Protein AF-A0A932RAB8-F1 (afdb_monomer_lite)

Radius of gyration: 29.33 Å; chains: 1; bounding box: 67×49×79 Å

Sequence (137 aa):
MAALRSAMLALVLLTGYSACAQQLTLPDAPSHHKFFDRQNTVAFSTLAGLIAVDAVTTQRLTNSGQAREANPLWRPMVQQGWQGEMAASALGFSAALGVAYTFHKTGHHKMERWANWFTVGIEAANDTHNLFLDARR

pLDDT: mean 87.2, std 15.57, range [50.62, 98.75]

Foldseek 3Di:
DVVVVVVVVVVVVVVVVVVVPDPPPDPPDPPQDDLPDPLNVVLLVLLLVLLVLLLVLQLVCVVVVNDADPDPVLRVQVVVPPRSSVVSSVVLSVVLSVQLVVCSVVVVNVVSNVSSVVSSVVSVVSSVVSVVSVVVD

Secondary structure (DSSP, 8-state):
-HHHHHHHHHHHHHHHHHHHS----PPPP--PPPTTSHHHHHHHHHHHHHHHHHHHHHHHHHHTTS---S-TTTHHHHTT-HHHHHHHHHHHHHHHHHHHHHHHHTT-HHHHHHHHHHHHHHHHHHHHHHHHHHTT-

Structure (mmCIF, N/CA/C/O backbone):
data_AF-A0A932RAB8-F1
#
_entry.id   AF-A0A932RAB8-F1
#
loop_
_atom_site.group_PDB
_atom_site.id
_atom_site.type_symbol
_atom_site.label_atom_id
_atom_site.label_alt_id
_atom_site.label_comp_id
_atom_site.label_asym_id
_atom_site.label_entity_id
_atom_site.label_seq_id
_atom_site.pdbx_PDB_ins_code
_atom_site.Cartn_x
_atom_site.Cartn_y
_atom_site.Cartn_z
_atom_site.occupancy
_atom_site.B_iso_or_equiv
_atom_site.auth_seq_id
_atom_site.auth_comp_id
_atom_site.auth_asym_id
_atom_site.auth_atom_id
_atom_site.pdbx_PDB_model_num
ATOM 1 N N . MET A 1 1 ? -47.499 -40.352 55.025 1.00 56.97 1 MET A N 1
ATOM 2 C CA . MET A 1 1 ? -46.249 -40.326 54.222 1.00 56.97 1 MET A CA 1
ATOM 3 C C . MET A 1 1 ? -46.454 -39.920 52.758 1.00 56.97 1 MET A C 1
ATOM 5 O O . MET A 1 1 ? -45.573 -39.262 52.223 1.00 56.97 1 MET A O 1
ATOM 9 N N . ALA A 1 2 ? -47.584 -40.242 52.109 1.00 58.41 2 ALA A N 1
ATOM 10 C CA . ALA A 1 2 ? -47.847 -39.840 50.717 1.00 58.41 2 ALA A CA 1
ATOM 11 C C . ALA A 1 2 ? -47.965 -38.311 50.521 1.00 58.41 2 ALA A C 1
ATOM 13 O O . ALA A 1 2 ? -47.310 -37.763 49.644 1.00 58.41 2 ALA A O 1
ATOM 14 N N . ALA A 1 3 ? -48.692 -37.610 51.400 1.00 61.97 3 ALA A N 1
ATOM 15 C CA . ALA A 1 3 ? -48.888 -36.157 51.303 1.00 61.97 3 ALA A CA 1
ATOM 16 C C . ALA A 1 3 ? -47.581 -35.339 51.406 1.00 61.97 3 ALA A C 1
ATOM 18 O O . ALA A 1 3 ? -47.420 -34.341 50.712 1.00 61.97 3 ALA A O 1
ATOM 19 N N . LEU A 1 4 ? -46.616 -35.798 52.213 1.00 60.84 4 LEU A N 1
ATOM 20 C CA . LEU A 1 4 ? -45.308 -35.148 52.362 1.00 60.84 4 LEU A CA 1
ATOM 21 C C . LEU A 1 4 ? -44.448 -35.302 51.094 1.00 60.84 4 LEU A C 1
ATOM 23 O O . LEU A 1 4 ? -43.759 -34.370 50.696 1.00 60.84 4 LEU A O 1
ATOM 27 N N . ARG A 1 5 ? -44.539 -36.455 50.416 1.00 59.28 5 ARG A N 1
ATOM 28 C CA . ARG A 1 5 ? -43.853 -36.706 49.136 1.00 59.28 5 ARG A CA 1
ATOM 29 C C . ARG A 1 5 ? -44.444 -35.862 48.005 1.00 59.28 5 ARG A C 1
ATOM 31 O O . ARG A 1 5 ? -43.693 -35.304 47.213 1.00 59.28 5 ARG A O 1
ATOM 38 N N . SER A 1 6 ? -45.769 -35.714 47.974 1.00 61.34 6 SER A N 1
ATOM 39 C CA . SER A 1 6 ? -46.466 -34.853 47.010 1.00 61.34 6 SER A CA 1
ATOM 40 C C . SER A 1 6 ? -46.145 -33.369 47.217 1.00 61.34 6 SER A C 1
ATOM 42 O O . SER A 1 6 ? -45.924 -32.656 46.242 1.00 61.34 6 SER A O 1
ATOM 44 N N . ALA A 1 7 ? -46.043 -32.914 48.471 1.00 67.50 7 ALA A N 1
ATOM 45 C CA . ALA A 1 7 ? -45.659 -31.540 48.794 1.00 67.50 7 ALA A CA 1
ATOM 46 C C . ALA A 1 7 ? -44.203 -31.229 48.402 1.00 67.50 7 ALA A C 1
ATOM 48 O O . ALA A 1 7 ? -43.931 -30.157 47.867 1.00 67.50 7 ALA A O 1
ATOM 49 N N . MET A 1 8 ? -43.272 -32.173 48.597 1.00 63.16 8 MET A N 1
ATOM 50 C CA . MET A 1 8 ? -41.880 -31.996 48.163 1.00 63.16 8 MET A CA 1
ATOM 51 C C . MET A 1 8 ? -41.728 -32.003 46.638 1.00 63.16 8 MET A C 1
ATOM 53 O O . MET A 1 8 ? -40.951 -31.213 46.112 1.00 63.16 8 MET A O 1
ATOM 57 N N . LEU A 1 9 ? -42.493 -32.830 45.917 1.00 64.75 9 LEU A N 1
ATOM 58 C CA . LEU A 1 9 ? -42.510 -32.811 44.449 1.00 64.75 9 LEU A CA 1
ATOM 59 C C . LEU A 1 9 ? -43.060 -31.487 43.905 1.00 64.75 9 LEU A C 1
ATOM 61 O O . LEU A 1 9 ? -42.464 -30.911 43.000 1.00 64.75 9 LEU A O 1
ATOM 65 N N . ALA A 1 10 ? -44.140 -30.963 44.491 1.00 61.94 10 ALA A N 1
ATOM 66 C CA . ALA A 1 10 ? -44.675 -29.654 44.121 1.00 61.94 10 ALA A CA 1
ATOM 67 C C . ALA A 1 10 ? -43.668 -28.521 44.396 1.00 61.94 10 ALA A C 1
ATOM 69 O O . ALA A 1 10 ? -43.497 -27.638 43.559 1.00 61.94 10 ALA A O 1
ATOM 70 N N . LEU A 1 11 ? -42.950 -28.580 45.525 1.00 61.09 11 LEU A N 1
ATOM 71 C CA . LEU A 1 11 ? -41.930 -27.594 45.889 1.00 61.09 11 LEU A CA 1
ATOM 72 C C . LEU A 1 11 ? -40.714 -27.626 44.944 1.00 61.09 11 LEU A C 1
ATOM 74 O O . LEU A 1 11 ? -40.226 -26.570 44.557 1.00 61.09 11 LEU A O 1
ATOM 78 N N . VAL A 1 12 ? -40.256 -28.814 44.529 1.00 63.16 12 VAL A N 1
ATOM 79 C CA . VAL A 1 12 ? -39.148 -28.984 43.565 1.00 63.16 12 VAL A CA 1
ATOM 80 C C . VAL A 1 12 ? -39.545 -28.526 42.156 1.00 63.16 12 VAL A C 1
ATOM 82 O O . VAL A 1 12 ? -38.736 -27.936 41.443 1.00 63.16 12 VAL A O 1
ATOM 85 N N . LEU A 1 13 ? -40.798 -28.747 41.754 1.00 59.78 13 LEU A N 1
ATOM 86 C CA . LEU A 1 13 ? -41.308 -28.270 40.467 1.00 59.78 13 LEU A CA 1
ATOM 87 C C . LEU A 1 13 ? -41.459 -26.739 40.444 1.00 59.78 13 LEU A C 1
ATOM 89 O O . LEU A 1 13 ? -41.141 -26.112 39.436 1.00 59.78 13 LEU A O 1
ATOM 93 N N . LEU A 1 14 ? -41.865 -26.124 41.559 1.00 58.28 14 LEU A N 1
ATOM 94 C CA . LEU A 1 14 ? -41.966 -24.665 41.693 1.00 58.28 14 LEU A CA 1
ATOM 95 C C . LEU A 1 14 ? -40.595 -23.968 41.709 1.00 58.28 14 LEU A C 1
ATOM 97 O O . LEU A 1 14 ? -40.456 -22.907 41.104 1.00 58.28 14 LEU A O 1
ATOM 101 N N . THR A 1 15 ? -39.565 -24.557 42.329 1.00 57.53 15 THR A N 1
ATOM 102 C CA . THR A 1 15 ? -38.203 -23.986 42.311 1.00 57.53 15 THR A CA 1
ATOM 103 C C . THR A 1 15 ? -37.495 -24.173 40.966 1.00 57.53 15 THR A C 1
ATOM 105 O O . THR A 1 15 ? -36.723 -23.303 40.562 1.00 57.53 15 THR A O 1
ATOM 108 N N . GLY A 1 16 ? -37.799 -25.249 40.227 1.00 53.22 16 GLY A N 1
ATOM 109 C CA . GLY A 1 16 ? -37.284 -25.477 38.872 1.00 53.22 16 GLY A CA 1
ATOM 110 C C . GLY A 1 16 ? -37.805 -24.478 37.827 1.00 53.22 16 GLY A C 1
ATOM 111 O O . GLY A 1 16 ? -37.053 -24.074 36.940 1.00 53.22 16 GLY A O 1
ATOM 112 N N . TYR A 1 17 ? -39.055 -24.015 37.955 1.00 52.31 17 TYR A N 1
ATOM 113 C CA . TYR A 1 17 ? -39.643 -23.033 37.031 1.00 52.31 17 TYR A CA 1
ATOM 114 C C . TYR A 1 17 ? -39.032 -21.625 37.160 1.00 52.31 17 TYR A C 1
ATOM 116 O O . TYR A 1 17 ? -38.913 -20.920 36.158 1.00 52.31 17 TYR A O 1
ATOM 124 N N . SER A 1 18 ? -38.581 -21.219 38.353 1.00 52.34 18 SER A N 1
ATOM 125 C CA . SER A 1 18 ? -37.953 -19.901 38.555 1.00 52.34 18 SER A CA 1
ATOM 126 C C . SER A 1 18 ? -36.519 -19.805 38.027 1.00 52.34 18 SER A C 1
ATOM 128 O O . SER A 1 18 ? -36.077 -18.707 37.699 1.00 52.34 18 SER A O 1
ATOM 130 N N . ALA A 1 19 ? -35.796 -20.921 37.890 1.00 52.12 19 ALA A N 1
ATOM 131 C CA . ALA A 1 19 ? -34.434 -20.913 37.348 1.00 52.12 19 ALA A CA 1
ATOM 132 C C . ALA A 1 19 ? -34.397 -20.787 35.812 1.00 52.12 19 ALA A C 1
ATOM 134 O O . ALA A 1 19 ? -33.420 -20.289 35.261 1.00 52.12 19 ALA A O 1
ATOM 135 N N . CYS A 1 20 ? -35.465 -21.196 35.116 1.00 50.62 20 CYS A N 1
ATOM 136 C CA . CYS A 1 20 ? -35.530 -21.154 33.652 1.00 50.62 20 CYS A CA 1
ATOM 137 C C . CYS A 1 20 ? -36.073 -19.820 33.095 1.00 50.62 20 CYS A C 1
ATOM 139 O O . CYS A 1 20 ? -35.981 -19.578 31.894 1.00 50.62 20 CYS A O 1
ATOM 141 N N . ALA A 1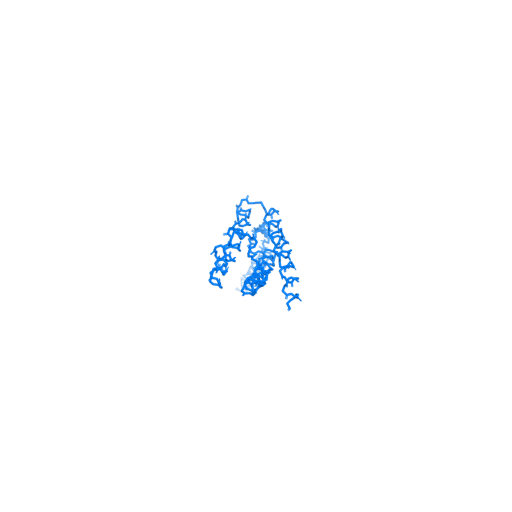 21 ? -36.641 -18.953 33.943 1.00 54.16 21 ALA A N 1
ATOM 142 C CA . ALA A 1 21 ? -37.384 -17.765 33.510 1.00 54.16 21 ALA A CA 1
ATOM 143 C C . ALA A 1 21 ? -36.660 -16.422 33.717 1.00 54.16 21 ALA A C 1
ATOM 145 O O . ALA A 1 21 ? -37.230 -15.380 33.406 1.00 54.16 21 ALA A O 1
ATOM 146 N N . GLN A 1 22 ? -35.416 -16.404 34.208 1.00 54.38 22 GLN A N 1
ATOM 147 C CA . GLN A 1 22 ? -34.712 -15.136 34.420 1.00 54.38 22 GLN A CA 1
ATOM 148 C C . GLN A 1 22 ? -33.218 -15.220 34.126 1.00 54.38 22 GLN A C 1
ATOM 150 O O . GLN A 1 22 ? -32.368 -14.843 34.929 1.00 54.38 22 GLN A O 1
ATOM 155 N N . GLN A 1 23 ? -32.894 -15.654 32.910 1.00 55.16 23 GLN A N 1
ATOM 156 C CA . GLN A 1 23 ? -31.648 -15.224 32.296 1.00 55.16 23 GLN A CA 1
ATOM 157 C C . GLN A 1 23 ? -31.858 -13.771 31.870 1.00 55.16 23 GLN A C 1
ATOM 159 O O . GLN A 1 23 ? -32.404 -13.491 30.806 1.00 55.16 23 GLN A O 1
ATOM 164 N N . LEU A 1 24 ? -31.523 -12.842 32.766 1.00 56.94 24 LEU A N 1
ATOM 165 C CA . LEU A 1 24 ? -31.489 -11.418 32.464 1.00 56.94 24 LEU A CA 1
ATOM 166 C C . LEU A 1 24 ? -30.504 -11.239 31.297 1.00 56.94 24 LEU A C 1
ATOM 168 O O . LEU A 1 24 ? -29.290 -11.255 31.495 1.00 56.94 24 LEU A O 1
ATOM 172 N N . THR A 1 25 ? -31.002 -11.132 30.066 1.00 60.72 25 THR A N 1
ATOM 173 C CA . THR A 1 25 ? -30.193 -10.673 28.938 1.00 60.72 25 THR A CA 1
ATOM 174 C C . THR A 1 25 ? -29.896 -9.208 29.204 1.00 60.72 25 THR A C 1
ATOM 176 O O . THR A 1 25 ? -30.696 -8.328 28.884 1.00 60.72 25 THR A O 1
ATOM 179 N N . LEU A 1 26 ? -28.777 -8.950 29.882 1.00 64.88 26 LEU A N 1
ATOM 180 C CA . LEU A 1 26 ? -28.183 -7.624 29.911 1.00 64.88 26 LEU A CA 1
ATOM 181 C C . LEU A 1 26 ? -27.996 -7.195 28.447 1.00 64.88 26 LEU A C 1
ATOM 183 O O . LEU A 1 26 ? -27.573 -8.031 27.643 1.00 64.88 26 LEU A O 1
ATOM 187 N N . PRO A 1 27 ? -28.337 -5.949 28.072 1.00 66.62 27 PRO A N 1
ATOM 188 C CA . PRO A 1 27 ? -27.998 -5.458 26.748 1.00 66.62 27 PRO A CA 1
ATOM 189 C C . PRO A 1 27 ? -26.503 -5.683 26.542 1.00 66.62 27 PRO A C 1
ATOM 191 O O . PRO A 1 27 ? -25.717 -5.362 27.440 1.00 66.62 27 PRO A O 1
ATOM 194 N N . ASP A 1 28 ? -26.128 -6.263 25.399 1.00 65.56 28 ASP A N 1
ATOM 195 C CA . ASP A 1 28 ? -24.723 -6.421 25.040 1.00 65.56 28 ASP A CA 1
ATOM 196 C C . ASP A 1 28 ? -24.026 -5.081 25.285 1.00 65.56 28 ASP A C 1
ATOM 198 O O . ASP A 1 28 ? -24.470 -4.034 24.795 1.00 65.56 28 ASP A O 1
ATOM 202 N N . ALA A 1 29 ? -22.965 -5.098 26.099 1.00 62.03 29 ALA A N 1
ATOM 203 C CA . ALA A 1 29 ? -22.127 -3.921 26.277 1.00 62.03 29 ALA A CA 1
ATOM 204 C C . ALA A 1 29 ? -21.756 -3.395 24.879 1.00 62.03 29 ALA A C 1
ATOM 206 O O . ALA A 1 29 ? -21.514 -4.229 23.998 1.00 62.03 29 ALA A O 1
ATOM 207 N N . PRO A 1 30 ? -21.722 -2.064 24.648 1.00 64.88 30 PRO A N 1
ATOM 208 C CA . PRO A 1 30 ? -21.470 -1.502 23.326 1.00 64.88 30 PRO A CA 1
ATOM 209 C C . PRO A 1 30 ? -20.311 -2.245 22.675 1.00 64.88 30 PRO A C 1
ATOM 211 O O . PRO A 1 30 ? -19.210 -2.258 23.232 1.00 64.88 30 PRO A O 1
ATOM 214 N N . SER A 1 31 ? -20.580 -2.946 21.567 1.00 67.75 31 SER A N 1
ATOM 215 C CA . SER A 1 31 ? -19.588 -3.828 20.961 1.00 67.75 31 SER A CA 1
ATOM 216 C C . SER A 1 31 ? -18.349 -2.992 20.670 1.00 67.75 31 SER A C 1
ATOM 218 O O . SER A 1 31 ? -18.404 -2.074 19.848 1.00 67.75 31 SER A O 1
ATOM 220 N N . HIS A 1 32 ? -17.262 -3.260 21.388 1.00 78.75 32 HIS A N 1
ATOM 221 C CA . HI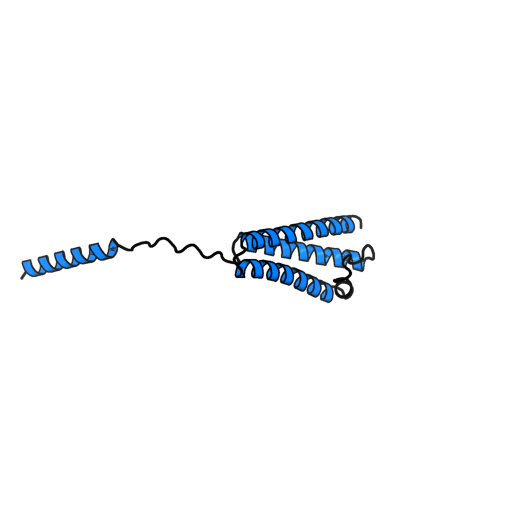S A 1 32 ? -16.044 -2.478 21.260 1.00 78.75 32 HIS A CA 1
ATOM 222 C C . HIS A 1 32 ? -15.590 -2.561 19.798 1.00 78.75 32 HIS A C 1
ATOM 224 O O . HIS A 1 32 ? -15.451 -3.665 19.261 1.00 78.75 32 HIS A O 1
ATOM 230 N N . HIS A 1 33 ? -15.434 -1.412 19.133 1.00 88.75 33 HIS A N 1
ATOM 231 C CA . HIS A 1 33 ? -15.011 -1.363 17.733 1.00 88.75 33 HIS A CA 1
ATOM 232 C C . HIS A 1 33 ? -13.701 -2.142 17.595 1.00 88.75 33 HIS A C 1
ATOM 234 O O . HIS A 1 33 ? -12.718 -1.841 18.272 1.00 88.75 33 HIS A O 1
ATOM 240 N N . LYS A 1 34 ? -13.704 -3.189 16.767 1.00 94.88 34 LYS A N 1
ATOM 241 C CA . LYS A 1 34 ? -12.533 -4.041 16.533 1.00 94.88 34 LYS A CA 1
ATOM 242 C C . LYS A 1 34 ? -11.713 -3.453 15.395 1.00 94.88 34 LYS A C 1
ATOM 244 O O . LYS A 1 34 ? -12.280 -3.051 14.386 1.00 94.88 34 LYS A O 1
ATOM 249 N N . PHE A 1 35 ? -10.387 -3.455 15.530 1.00 96.50 35 PHE A N 1
ATOM 250 C CA . PHE A 1 35 ? -9.514 -2.950 14.469 1.00 96.50 35 PHE A CA 1
ATOM 251 C C . PHE A 1 35 ? -9.647 -3.770 13.184 1.00 96.50 35 PHE A C 1
ATOM 253 O O . PHE A 1 35 ? -9.836 -3.215 12.111 1.00 96.50 35 PHE A O 1
ATOM 260 N N . PHE A 1 36 ? -9.607 -5.098 13.284 1.00 96.69 36 PHE A N 1
ATOM 261 C CA . PHE A 1 36 ? -9.878 -5.986 12.153 1.00 96.69 36 PHE A CA 1
ATOM 262 C C . PHE A 1 36 ? -11.354 -6.371 12.120 1.00 96.69 36 PHE A C 1
ATOM 264 O O . PHE A 1 36 ? -11.738 -7.505 12.400 1.00 96.69 36 PHE A O 1
ATOM 271 N N . ASP A 1 37 ? -12.196 -5.389 11.830 1.00 96.06 37 ASP A N 1
ATOM 272 C CA . ASP A 1 37 ? -13.576 -5.627 11.439 1.00 96.06 37 ASP A CA 1
ATOM 273 C C . ASP A 1 37 ? -13.691 -5.794 9.913 1.00 96.06 37 ASP A C 1
ATOM 275 O O . ASP A 1 37 ? -12.731 -5.605 9.164 1.00 96.06 37 ASP A O 1
ATOM 279 N N . ARG A 1 38 ? -14.900 -6.096 9.426 1.00 97.06 38 ARG A N 1
ATOM 280 C CA . ARG A 1 38 ? -15.142 -6.347 7.998 1.00 97.06 38 ARG A CA 1
ATOM 281 C C . ARG A 1 38 ? -14.631 -5.221 7.094 1.00 97.06 38 ARG A C 1
ATOM 283 O O . ARG A 1 38 ? -14.058 -5.511 6.049 1.00 97.06 38 ARG A O 1
ATOM 290 N N . GLN A 1 39 ? -14.851 -3.958 7.461 1.00 96.50 39 GLN A N 1
ATOM 291 C CA . GLN A 1 39 ? -14.454 -2.831 6.614 1.00 96.50 39 GLN A CA 1
ATOM 292 C C . GLN A 1 39 ? -12.933 -2.699 6.510 1.00 96.50 39 GLN A C 1
ATOM 294 O O . GLN A 1 39 ? -12.421 -2.548 5.403 1.00 96.50 39 GLN A O 1
ATOM 299 N N . ASN A 1 40 ? -12.205 -2.804 7.624 1.00 97.44 40 ASN A N 1
ATOM 300 C CA . ASN A 1 40 ? -10.746 -2.734 7.580 1.00 97.44 40 ASN A CA 1
ATOM 301 C C . ASN A 1 40 ? -10.139 -3.962 6.916 1.00 97.44 40 ASN A C 1
ATOM 303 O O . ASN A 1 40 ? -9.195 -3.817 6.150 1.00 97.44 40 ASN A O 1
ATOM 307 N N . THR A 1 41 ? -10.696 -5.154 7.146 1.00 98.31 41 THR A N 1
ATOM 308 C CA . THR A 1 41 ? -10.252 -6.361 6.443 1.00 98.31 41 THR A CA 1
ATOM 309 C C . THR A 1 41 ? -10.374 -6.181 4.933 1.00 98.31 41 THR A C 1
ATOM 311 O O . THR A 1 41 ? -9.400 -6.402 4.226 1.00 98.31 41 THR A O 1
ATOM 314 N N . VAL A 1 42 ? -11.520 -5.706 4.434 1.00 98.56 42 VAL A N 1
ATOM 315 C CA . VAL A 1 42 ? -11.697 -5.450 2.995 1.00 98.56 42 VAL A CA 1
ATOM 316 C C . VAL A 1 42 ? -10.706 -4.402 2.490 1.00 98.56 42 VAL A C 1
ATOM 318 O O . VAL A 1 42 ? -10.076 -4.623 1.458 1.00 98.56 42 VAL A O 1
ATOM 321 N N . ALA A 1 43 ? -10.530 -3.291 3.207 1.00 98.38 43 ALA A N 1
ATOM 322 C CA . ALA A 1 43 ? -9.623 -2.232 2.779 1.00 98.38 43 ALA A CA 1
ATOM 323 C C . ALA A 1 43 ? -8.158 -2.699 2.739 1.00 98.38 43 ALA A C 1
ATOM 325 O O . ALA A 1 43 ? -7.488 -2.493 1.732 1.00 98.38 43 ALA A O 1
ATOM 326 N N . PHE A 1 44 ? -7.670 -3.393 3.773 1.00 98.50 44 PHE A N 1
ATOM 327 C CA . PHE A 1 44 ? -6.297 -3.907 3.798 1.00 98.50 44 PHE A CA 1
ATOM 328 C C . PHE A 1 44 ? -6.069 -5.040 2.801 1.00 98.50 44 PHE A C 1
ATOM 330 O O . PHE A 1 44 ? -5.009 -5.087 2.187 1.00 98.50 44 PHE A O 1
ATOM 337 N N . SER A 1 45 ? -7.045 -5.924 2.585 1.00 98.62 45 SER A N 1
ATOM 338 C CA . SER A 1 45 ? -6.946 -6.937 1.529 1.00 98.62 45 SER A CA 1
ATOM 339 C C . SER A 1 45 ? -6.909 -6.303 0.139 1.00 98.62 45 SER A C 1
ATOM 341 O O . SER A 1 45 ? -6.126 -6.735 -0.702 1.00 98.62 45 SER A O 1
ATOM 343 N N . THR A 1 46 ? -7.710 -5.259 -0.092 1.00 98.69 46 THR A N 1
ATOM 344 C CA . THR A 1 46 ? -7.686 -4.499 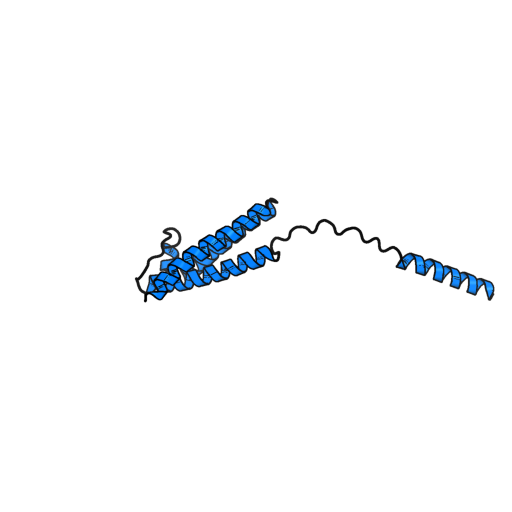-1.351 1.00 98.69 46 THR A CA 1
ATOM 345 C C . THR A 1 46 ? -6.333 -3.823 -1.538 1.00 98.69 46 THR A C 1
ATOM 347 O O . THR A 1 46 ? -5.717 -3.983 -2.584 1.00 98.69 46 THR A O 1
ATOM 350 N N . LEU A 1 47 ? -5.833 -3.140 -0.504 1.00 98.75 47 LEU A N 1
ATOM 351 C CA . LEU A 1 47 ? -4.528 -2.489 -0.536 1.00 98.75 47 LEU A CA 1
ATOM 352 C C . LEU A 1 47 ? -3.394 -3.486 -0.803 1.00 98.75 47 LEU A C 1
ATOM 354 O O . LEU A 1 47 ? -2.531 -3.209 -1.621 1.00 98.75 47 LEU A O 1
ATOM 358 N N . ALA A 1 48 ? -3.406 -4.654 -0.158 1.00 98.69 48 ALA A N 1
ATOM 359 C CA . ALA A 1 48 ? -2.402 -5.689 -0.397 1.00 98.69 48 ALA A CA 1
ATOM 360 C C . ALA A 1 48 ? -2.431 -6.202 -1.847 1.00 98.69 48 ALA A C 1
ATOM 362 O O . ALA A 1 48 ? -1.380 -6.457 -2.429 1.00 98.69 48 ALA A O 1
ATOM 363 N N . GLY A 1 49 ? -3.626 -6.337 -2.430 1.00 98.75 49 GLY A N 1
ATOM 364 C CA . GLY A 1 49 ? -3.787 -6.689 -3.839 1.00 98.75 49 GLY A CA 1
ATOM 365 C C . GLY A 1 49 ? -3.219 -5.624 -4.777 1.00 98.75 49 GLY A C 1
ATOM 366 O O . GLY A 1 49 ? -2.485 -5.974 -5.694 1.00 98.75 49 GLY A O 1
ATOM 367 N N . LEU A 1 50 ? -3.516 -4.347 -4.518 1.00 98.69 50 LEU A N 1
ATOM 368 C CA . LEU A 1 50 ? -2.995 -3.220 -5.300 1.00 98.69 50 LEU A CA 1
ATOM 369 C C . LEU A 1 50 ? -1.467 -3.131 -5.199 1.00 98.69 50 LEU A C 1
ATOM 371 O O . LEU A 1 50 ? -0.791 -3.196 -6.210 1.00 98.69 50 LEU A O 1
ATOM 375 N N . ILE A 1 51 ? -0.901 -3.186 -3.992 1.00 98.25 51 ILE A N 1
ATOM 376 C CA . ILE A 1 51 ? 0.560 -3.203 -3.790 1.00 98.25 51 ILE A CA 1
ATOM 377 C C . ILE A 1 51 ? 1.237 -4.359 -4.546 1.00 98.25 51 ILE A C 1
ATOM 379 O O . ILE A 1 51 ? 2.355 -4.221 -5.038 1.00 98.25 51 ILE A O 1
ATOM 383 N N . ALA A 1 52 ? 0.588 -5.524 -4.650 1.00 98.38 52 ALA A N 1
ATOM 384 C CA . ALA A 1 52 ? 1.125 -6.630 -5.439 1.00 98.38 52 ALA A CA 1
ATOM 385 C C . ALA A 1 52 ? 1.094 -6.340 -6.952 1.00 98.38 52 ALA A C 1
ATOM 387 O O . ALA A 1 52 ? 2.014 -6.738 -7.669 1.00 98.38 52 ALA A O 1
ATOM 388 N N . VAL A 1 53 ? 0.051 -5.663 -7.443 1.00 98.00 53 VAL A N 1
ATOM 389 C CA . VAL A 1 53 ? -0.044 -5.202 -8.836 1.00 98.00 53 VAL A CA 1
ATOM 390 C C . VAL A 1 53 ? 1.011 -4.133 -9.114 1.00 98.00 53 VAL A C 1
ATOM 392 O O . VAL A 1 53 ? 1.731 -4.261 -10.111 1.00 98.00 53 VAL A O 1
ATOM 395 N N . ASP A 1 54 ? 1.164 -3.154 -8.223 1.00 96.19 54 ASP A N 1
ATOM 396 C CA . ASP A 1 54 ? 2.199 -2.126 -8.301 1.00 96.19 54 ASP A CA 1
ATOM 397 C C . ASP A 1 54 ? 3.582 -2.771 -8.390 1.00 96.19 54 ASP A C 1
ATOM 399 O O . ASP A 1 54 ? 4.275 -2.607 -9.389 1.00 96.19 54 ASP A O 1
ATOM 403 N N . ALA A 1 55 ? 3.931 -3.644 -7.439 1.00 96.25 55 ALA A N 1
ATOM 404 C CA . ALA A 1 55 ? 5.228 -4.315 -7.408 1.00 96.25 55 ALA A CA 1
ATOM 405 C C . ALA A 1 55 ? 5.547 -5.055 -8.718 1.00 96.25 55 ALA A C 1
ATOM 407 O O . ALA A 1 55 ? 6.660 -4.978 -9.247 1.00 96.25 55 ALA A O 1
ATOM 408 N N . VAL A 1 56 ? 4.564 -5.768 -9.281 1.00 96.69 56 VAL A N 1
ATOM 409 C CA . VAL A 1 56 ? 4.734 -6.487 -10.550 1.00 96.69 56 VAL A CA 1
ATOM 410 C C . VAL A 1 56 ? 4.924 -5.530 -11.719 1.00 96.69 56 VAL A C 1
ATOM 412 O O . VAL A 1 56 ? 5.819 -5.744 -12.543 1.00 96.69 56 VAL A O 1
ATOM 415 N N . THR A 1 57 ? 4.085 -4.506 -11.825 1.00 95.62 57 THR A N 1
ATOM 416 C CA . THR A 1 57 ? 4.124 -3.564 -12.948 1.00 95.62 57 THR A CA 1
ATOM 417 C C . THR A 1 57 ? 5.355 -2.664 -12.873 1.00 95.62 57 THR A C 1
ATOM 419 O O . THR A 1 57 ? 6.063 -2.532 -13.870 1.00 95.62 57 THR A O 1
ATOM 422 N N . THR A 1 58 ? 5.710 -2.167 -11.691 1.00 95.19 58 THR A N 1
ATOM 423 C CA . THR A 1 58 ? 6.933 -1.409 -11.412 1.00 95.19 58 THR A CA 1
ATOM 424 C C . THR A 1 58 ? 8.180 -2.209 -11.772 1.00 95.19 58 THR A C 1
ATOM 426 O O . THR A 1 58 ? 9.001 -1.739 -12.568 1.00 95.19 58 THR A O 1
ATOM 429 N N . GLN A 1 59 ? 8.322 -3.451 -11.295 1.00 95.44 59 GLN A N 1
ATOM 430 C CA . GLN A 1 59 ? 9.464 -4.297 -11.664 1.00 95.44 59 GLN A CA 1
ATOM 431 C C . GLN A 1 59 ? 9.500 -4.592 -13.163 1.00 95.44 59 GLN A C 1
ATOM 433 O O . GLN A 1 59 ? 10.566 -4.569 -13.776 1.00 95.44 59 GLN A O 1
ATOM 438 N N . ARG A 1 60 ? 8.358 -4.836 -13.807 1.00 94.75 60 ARG A N 1
ATOM 439 C CA . ARG A 1 60 ? 8.311 -5.010 -15.264 1.00 94.75 60 ARG A CA 1
ATOM 440 C C . ARG A 1 60 ? 8.806 -3.761 -15.985 1.00 94.75 60 ARG A C 1
ATOM 442 O O . ARG A 1 60 ? 9.707 -3.880 -16.821 1.00 94.75 60 ARG A O 1
ATOM 449 N N . LEU A 1 61 ? 8.222 -2.600 -15.693 1.00 94.56 61 LEU A N 1
ATOM 450 C CA . LEU A 1 61 ? 8.482 -1.304 -16.335 1.00 94.56 61 LEU A CA 1
ATOM 451 C C . LEU A 1 61 ? 9.923 -0.836 -16.163 1.00 94.56 61 LEU A C 1
ATOM 453 O O . LEU A 1 61 ? 10.544 -0.384 -17.130 1.00 94.56 61 LEU A O 1
ATOM 457 N N . THR A 1 62 ? 10.472 -1.001 -14.964 1.00 94.06 62 THR A N 1
ATOM 458 C CA . THR A 1 62 ? 11.864 -0.656 -14.662 1.00 94.06 62 THR A CA 1
ATOM 459 C C . THR A 1 62 ? 12.847 -1.600 -15.345 1.00 94.06 62 THR A C 1
ATOM 461 O O . THR A 1 62 ? 13.782 -1.129 -15.994 1.00 94.06 62 THR A O 1
ATOM 464 N N . ASN A 1 63 ? 12.610 -2.916 -15.299 1.00 92.94 63 ASN A N 1
ATOM 465 C CA . ASN A 1 63 ? 13.509 -3.898 -15.911 1.00 92.94 63 ASN A CA 1
ATOM 466 C C . ASN A 1 63 ? 13.527 -3.830 -17.447 1.00 92.94 63 ASN A C 1
ATOM 468 O O . ASN A 1 63 ? 14.537 -4.170 -18.057 1.00 92.94 63 ASN A O 1
ATOM 472 N N . SER A 1 64 ? 12.452 -3.361 -18.092 1.00 93.00 64 SER A N 1
ATOM 473 C CA . SER A 1 64 ? 12.456 -3.131 -19.546 1.00 93.00 64 SER A CA 1
ATOM 474 C C . SER A 1 64 ? 13.046 -1.777 -19.959 1.00 93.00 64 SER A C 1
ATOM 476 O O . SER A 1 64 ? 13.085 -1.478 -21.151 1.00 93.00 64 SER A O 1
ATOM 478 N N . GLY A 1 65 ? 13.379 -0.904 -19.003 1.00 91.06 65 GLY A N 1
ATOM 479 C CA . GLY A 1 65 ? 13.814 0.469 -19.266 1.00 91.06 65 GLY A CA 1
ATOM 480 C C . GLY A 1 65 ? 12.720 1.425 -19.764 1.00 91.06 65 GLY A C 1
ATOM 481 O O . GLY A 1 65 ? 13.048 2.521 -20.211 1.00 91.06 65 GLY A O 1
ATOM 482 N N . GLN A 1 66 ? 11.439 1.047 -19.698 1.00 90.50 66 GLN A N 1
ATOM 483 C CA . GLN A 1 66 ? 10.331 1.899 -20.159 1.00 90.50 66 GLN A CA 1
ATOM 484 C C . GLN A 1 66 ? 9.926 2.960 -19.139 1.00 90.50 66 GLN A C 1
ATOM 486 O O . GLN A 1 66 ? 9.452 4.028 -19.521 1.00 90.50 66 GLN A O 1
ATOM 491 N N . ALA A 1 67 ? 10.122 2.680 -17.852 1.00 91.31 67 ALA A N 1
ATOM 492 C CA . ALA A 1 67 ? 9.898 3.645 -16.789 1.00 91.31 67 ALA A CA 1
ATOM 493 C C . ALA A 1 67 ? 10.995 3.558 -15.726 1.00 91.31 67 ALA A C 1
ATOM 495 O O . ALA A 1 67 ? 11.857 2.677 -15.730 1.00 91.31 67 ALA A O 1
ATOM 496 N N . ARG A 1 68 ? 10.958 4.506 -14.795 1.00 90.88 68 ARG A N 1
ATOM 497 C CA . ARG A 1 68 ? 11.762 4.503 -13.575 1.00 90.88 68 ARG A CA 1
ATOM 498 C C . ARG A 1 68 ? 10.832 4.714 -12.398 1.00 90.88 68 ARG A C 1
ATOM 500 O O . ARG A 1 68 ? 9.885 5.481 -12.532 1.00 90.88 68 ARG A O 1
ATOM 507 N N . GLU A 1 69 ? 11.168 4.110 -11.261 1.00 90.31 69 GLU A N 1
ATOM 508 C CA . GLU A 1 69 ? 10.451 4.334 -10.005 1.00 90.31 69 GLU A CA 1
ATOM 509 C C . GLU A 1 69 ? 10.300 5.836 -9.748 1.00 90.31 69 GLU A C 1
ATOM 511 O O . GLU A 1 69 ? 11.301 6.555 -9.620 1.00 90.31 69 GLU A O 1
ATOM 516 N N . ALA A 1 70 ? 9.061 6.326 -9.745 1.00 86.00 70 ALA A N 1
ATOM 517 C CA . ALA A 1 70 ? 8.770 7.752 -9.701 1.00 86.00 70 ALA A CA 1
ATOM 518 C C . ALA A 1 70 ? 9.147 8.343 -8.341 1.00 86.00 70 ALA A C 1
ATOM 520 O O . ALA A 1 70 ? 9.682 9.455 -8.284 1.00 86.00 70 ALA A O 1
ATOM 521 N N . ASN A 1 71 ? 8.956 7.579 -7.264 1.00 88.06 71 ASN A N 1
ATOM 522 C CA . ASN A 1 71 ? 9.236 8.022 -5.915 1.00 88.06 71 ASN A CA 1
ATOM 523 C C . ASN A 1 71 ? 10.741 7.913 -5.598 1.00 88.06 71 ASN A C 1
ATOM 525 O O . ASN A 1 71 ? 11.277 6.809 -5.460 1.00 88.06 71 ASN A O 1
ATOM 529 N N . PRO A 1 72 ? 11.461 9.039 -5.428 1.00 90.88 72 PRO A N 1
ATOM 530 C CA . PRO A 1 72 ? 12.891 9.005 -5.135 1.00 90.88 72 PRO A CA 1
ATOM 531 C C . PRO A 1 72 ? 13.216 8.345 -3.787 1.00 90.88 72 PRO A C 1
ATOM 533 O O . PRO A 1 72 ? 14.350 7.911 -3.609 1.00 90.88 72 PRO A O 1
ATOM 536 N N . LEU A 1 73 ? 12.250 8.247 -2.863 1.00 92.81 73 LEU A N 1
ATOM 537 C CA . LEU A 1 73 ? 12.420 7.557 -1.584 1.00 92.81 73 LEU A CA 1
ATOM 538 C C . LEU A 1 73 ? 12.536 6.038 -1.765 1.00 92.81 73 LEU A C 1
ATOM 540 O O . LEU A 1 73 ? 13.393 5.415 -1.146 1.00 92.81 73 LEU A O 1
ATOM 544 N N . TRP A 1 74 ? 11.697 5.453 -2.624 1.00 93.56 74 TRP A N 1
ATOM 545 C CA . TRP A 1 74 ? 11.651 4.002 -2.846 1.00 93.56 74 TRP A CA 1
ATOM 546 C C . TRP A 1 74 ? 12.609 3.535 -3.935 1.00 93.56 74 TRP A C 1
ATOM 548 O O . TRP A 1 74 ? 13.061 2.391 -3.918 1.00 93.56 74 TRP A O 1
ATOM 558 N N . ARG A 1 75 ? 12.992 4.436 -4.844 1.00 92.88 75 ARG A N 1
ATOM 559 C CA . ARG A 1 75 ? 13.878 4.152 -5.977 1.00 92.88 75 ARG A CA 1
ATOM 560 C C . ARG A 1 75 ? 15.160 3.383 -5.611 1.00 92.88 75 ARG A C 1
ATOM 562 O O . ARG A 1 75 ? 15.446 2.419 -6.318 1.00 92.88 75 ARG A O 1
ATOM 569 N N . PRO A 1 76 ? 15.920 3.721 -4.547 1.00 93.56 76 PRO A N 1
ATOM 570 C CA . PRO A 1 76 ? 17.125 2.972 -4.191 1.00 93.56 76 PRO A CA 1
ATOM 571 C C . PRO A 1 76 ? 16.847 1.517 -3.813 1.00 93.56 76 PRO A C 1
ATOM 573 O O . PRO A 1 76 ? 17.735 0.686 -3.958 1.00 93.56 76 PRO A O 1
ATOM 576 N N . MET A 1 77 ? 15.644 1.213 -3.317 1.00 93.56 77 MET A N 1
ATOM 577 C CA . MET A 1 77 ? 15.224 -0.142 -2.966 1.00 93.56 77 MET A CA 1
ATOM 578 C C . MET A 1 77 ? 14.703 -0.870 -4.204 1.00 93.56 77 MET A C 1
ATOM 580 O O . MET A 1 77 ? 15.254 -1.898 -4.575 1.00 93.56 77 MET A O 1
ATOM 584 N N . VAL A 1 78 ? 13.720 -0.299 -4.901 1.00 92.56 78 VAL A N 1
ATOM 585 C CA . VAL A 1 78 ? 13.084 -0.877 -6.102 1.00 92.56 78 VAL A CA 1
ATOM 586 C C . VAL A 1 78 ? 14.108 -1.249 -7.186 1.00 92.56 78 VAL A C 1
ATOM 588 O O . VAL A 1 78 ? 14.001 -2.291 -7.834 1.00 92.56 78 VAL A O 1
ATOM 591 N N . GLN A 1 79 ? 15.167 -0.447 -7.346 1.00 91.44 79 GLN A N 1
ATOM 592 C CA . GLN A 1 79 ? 16.246 -0.710 -8.308 1.00 91.44 79 GLN A CA 1
ATOM 593 C C . GLN A 1 79 ? 17.128 -1.922 -7.969 1.00 91.44 79 GLN A C 1
ATOM 595 O O . GLN A 1 79 ? 17.882 -2.375 -8.826 1.00 91.44 79 GLN A O 1
ATOM 600 N N . GLN A 1 80 ? 17.040 -2.470 -6.755 1.00 92.06 80 GLN A N 1
ATOM 601 C CA . GLN A 1 80 ? 17.745 -3.695 -6.351 1.00 92.06 80 GLN A CA 1
ATOM 602 C C . GLN A 1 80 ? 16.983 -4.969 -6.766 1.00 92.06 80 GLN A C 1
ATOM 604 O O . GLN A 1 80 ? 17.339 -6.075 -6.357 1.00 92.06 80 GLN A O 1
ATOM 609 N N . GLY A 1 81 ? 15.933 -4.826 -7.580 1.00 93.00 81 GLY A N 1
ATOM 610 C CA . GLY A 1 81 ? 15.085 -5.916 -8.045 1.00 93.00 81 GLY A CA 1
ATOM 611 C C . GLY A 1 81 ? 14.047 -6.337 -7.005 1.00 93.00 81 GLY A C 1
ATOM 612 O O . GLY A 1 81 ? 13.766 -5.626 -6.040 1.00 93.00 81 GLY A O 1
ATOM 613 N N . TRP A 1 82 ? 13.497 -7.540 -7.177 1.00 95.00 82 TRP A N 1
ATOM 614 C CA . TRP A 1 82 ? 12.366 -8.049 -6.392 1.00 95.00 82 TRP A CA 1
ATOM 615 C C . TRP A 1 82 ? 12.542 -8.014 -4.872 1.00 95.00 82 TRP A C 1
ATOM 617 O O . TRP A 1 82 ? 11.563 -7.833 -4.156 1.00 95.00 82 TRP A O 1
ATOM 627 N N . GLN A 1 83 ? 13.758 -8.192 -4.351 1.00 95.50 83 GLN A N 1
ATOM 628 C CA . GLN A 1 83 ? 13.978 -8.132 -2.902 1.00 95.50 83 GLN A CA 1
ATOM 629 C C . GLN A 1 83 ? 13.756 -6.720 -2.358 1.00 95.50 83 GLN A C 1
ATOM 631 O O . GLN A 1 83 ? 13.091 -6.547 -1.338 1.00 95.50 83 GLN A O 1
ATOM 636 N N . GLY A 1 84 ? 14.290 -5.716 -3.054 1.00 96.19 84 GLY A N 1
ATOM 637 C CA . GLY A 1 84 ? 14.105 -4.320 -2.686 1.00 96.19 84 GLY A CA 1
ATOM 638 C C . GLY A 1 84 ? 12.675 -3.842 -2.928 1.00 96.19 84 GLY A C 1
ATOM 639 O O . GLY A 1 84 ? 12.148 -3.108 -2.097 1.00 96.19 84 GLY A O 1
ATOM 640 N N . GLU A 1 85 ? 12.025 -4.337 -3.985 1.00 96.56 85 GLU A N 1
ATOM 641 C CA . GLU A 1 85 ? 10.591 -4.141 -4.230 1.00 96.56 85 GLU A CA 1
ATOM 642 C C . GLU A 1 85 ? 9.751 -4.640 -3.055 1.00 96.56 85 GLU A C 1
ATOM 644 O O . GLU A 1 85 ? 9.064 -3.862 -2.408 1.00 96.56 85 GLU A O 1
ATOM 649 N N . MET A 1 86 ? 9.879 -5.925 -2.701 1.00 96.38 86 MET A N 1
ATOM 650 C CA . MET A 1 86 ? 9.115 -6.517 -1.602 1.00 96.38 86 MET A CA 1
ATOM 651 C C . MET A 1 86 ? 9.360 -5.787 -0.280 1.00 96.38 86 MET A C 1
ATOM 653 O O . MET A 1 86 ? 8.432 -5.621 0.511 1.00 96.38 86 MET A O 1
ATOM 657 N N . ALA A 1 87 ? 10.592 -5.335 -0.034 1.00 96.25 87 ALA A N 1
ATOM 658 C CA . ALA A 1 87 ? 10.908 -4.541 1.143 1.00 96.25 87 ALA A CA 1
ATOM 659 C C . ALA A 1 87 ? 10.205 -3.171 1.116 1.00 96.25 87 ALA A C 1
ATOM 661 O O . ALA A 1 87 ? 9.633 -2.769 2.129 1.00 96.25 87 ALA A O 1
ATOM 662 N N . ALA A 1 88 ? 10.199 -2.474 -0.025 1.00 96.19 88 ALA A N 1
ATOM 663 C CA . ALA A 1 88 ? 9.498 -1.201 -0.187 1.00 96.19 88 ALA A CA 1
ATOM 664 C C . ALA A 1 88 ? 7.978 -1.376 -0.022 1.00 96.19 88 ALA A C 1
ATOM 666 O O . ALA A 1 88 ? 7.365 -0.682 0.793 1.00 96.19 88 ALA A O 1
ATOM 667 N N . SER A 1 89 ? 7.392 -2.374 -0.688 1.00 96.88 89 SER A N 1
ATOM 668 C CA . SER A 1 89 ? 5.980 -2.747 -0.573 1.00 96.88 89 SER A CA 1
ATOM 669 C C . SER A 1 89 ? 5.582 -3.064 0.871 1.00 96.88 89 SER A C 1
ATOM 671 O O . SER A 1 89 ? 4.580 -2.555 1.377 1.00 96.88 89 SER A O 1
ATOM 673 N N . ALA A 1 90 ? 6.381 -3.871 1.578 1.00 97.69 90 ALA A N 1
ATOM 674 C CA . ALA A 1 90 ? 6.111 -4.236 2.966 1.00 97.69 90 ALA A CA 1
ATOM 675 C C . ALA A 1 90 ? 6.166 -3.021 3.900 1.00 97.69 90 ALA A C 1
ATOM 677 O O . ALA A 1 90 ? 5.325 -2.898 4.796 1.00 97.69 90 ALA A O 1
ATOM 678 N N . LEU A 1 91 ? 7.121 -2.110 3.690 1.00 97.44 91 LEU A N 1
ATOM 679 C CA . LEU A 1 91 ? 7.215 -0.868 4.455 1.00 97.44 91 LEU A CA 1
ATOM 680 C C . LEU A 1 91 ? 6.018 0.048 4.182 1.00 97.44 91 LEU A C 1
ATOM 682 O O . LEU A 1 91 ? 5.422 0.547 5.137 1.00 97.44 91 LEU A O 1
ATOM 686 N N . GLY A 1 92 ? 5.625 0.222 2.918 1.00 96.31 92 GLY A N 1
ATOM 687 C CA . GLY A 1 92 ? 4.449 1.007 2.535 1.00 96.31 92 GLY A CA 1
ATOM 688 C C . GLY A 1 92 ? 3.158 0.461 3.151 1.00 96.31 92 GLY A C 1
ATOM 689 O O . GLY A 1 92 ? 2.422 1.195 3.817 1.00 96.31 92 GLY A O 1
ATOM 690 N N . PHE A 1 93 ? 2.927 -0.849 3.034 1.00 98.31 93 PHE A N 1
ATOM 691 C CA . PHE A 1 93 ? 1.768 -1.513 3.634 1.00 98.31 93 PHE A CA 1
ATOM 692 C C . PHE A 1 93 ? 1.754 -1.390 5.164 1.00 98.31 93 PHE A C 1
ATOM 694 O O . PHE A 1 93 ? 0.730 -1.060 5.767 1.00 98.31 93 PHE A O 1
ATOM 701 N N . SER A 1 94 ? 2.904 -1.612 5.804 1.00 98.19 94 SER A N 1
ATOM 702 C CA . SER A 1 94 ? 3.035 -1.515 7.262 1.00 98.19 94 SER A CA 1
ATOM 703 C C . SER A 1 94 ? 2.821 -0.087 7.761 1.00 98.19 94 SER A C 1
ATOM 705 O O . SER A 1 94 ? 2.220 0.104 8.818 1.00 98.19 94 SER A O 1
ATOM 707 N N . ALA A 1 95 ? 3.257 0.921 7.001 1.00 97.75 95 ALA A N 1
ATOM 708 C CA . ALA A 1 95 ? 3.000 2.321 7.317 1.00 97.75 95 ALA A CA 1
ATOM 709 C C . ALA A 1 95 ? 1.495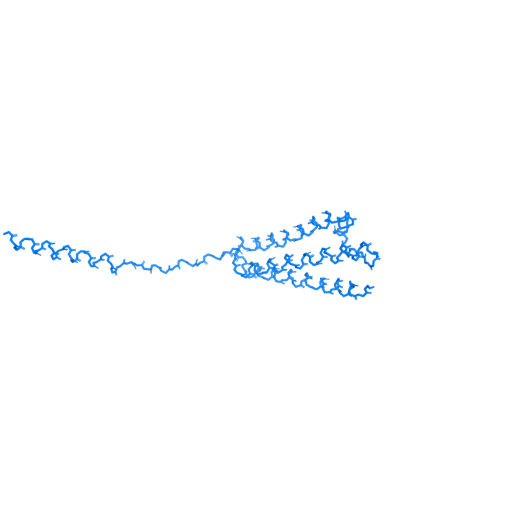 2.635 7.277 1.00 97.75 95 ALA A C 1
ATOM 711 O O . ALA A 1 95 ? 0.978 3.237 8.220 1.00 97.75 95 ALA A O 1
ATOM 712 N N . ALA A 1 96 ? 0.777 2.164 6.250 1.00 97.88 96 ALA A N 1
ATOM 713 C CA . ALA A 1 96 ? -0.675 2.324 6.153 1.00 97.88 96 ALA A CA 1
ATOM 714 C C . ALA A 1 96 ? -1.406 1.660 7.335 1.00 97.88 96 ALA A C 1
ATOM 716 O O . ALA A 1 96 ? -2.224 2.298 8.005 1.00 97.88 96 ALA A O 1
ATOM 717 N N . LEU A 1 97 ? -1.045 0.411 7.656 1.00 98.19 97 LEU A N 1
ATOM 718 C CA . LEU A 1 97 ? -1.547 -0.299 8.836 1.00 98.19 97 LEU A CA 1
ATOM 719 C C . LEU A 1 97 ? -1.275 0.471 10.134 1.00 98.19 97 LEU A C 1
ATOM 721 O O . LEU A 1 97 ? -2.171 0.611 10.965 1.00 98.19 97 LEU A O 1
ATOM 725 N N . GLY A 1 98 ? -0.053 0.976 10.314 1.00 98.38 98 GLY A N 1
ATOM 726 C CA . GLY A 1 98 ? 0.368 1.700 11.512 1.00 98.38 98 GLY A CA 1
ATOM 727 C C . GLY A 1 98 ? -0.387 3.014 11.718 1.00 98.38 98 GLY A C 1
ATOM 728 O O . GLY A 1 98 ? -0.816 3.308 12.838 1.00 98.38 98 GLY A O 1
ATOM 729 N N . VAL A 1 99 ? -0.612 3.780 10.646 1.00 98.50 99 VAL A N 1
ATOM 730 C CA . VAL A 1 99 ? -1.425 5.007 10.682 1.00 98.50 99 VAL A CA 1
ATOM 731 C C . VAL A 1 99 ? -2.858 4.686 11.105 1.00 98.50 99 VAL A C 1
ATOM 733 O O . VAL A 1 99 ? -3.368 5.270 12.065 1.00 98.50 99 VAL A O 1
ATOM 736 N N . ALA A 1 100 ? -3.491 3.707 10.457 1.00 98.25 100 ALA A N 1
ATOM 737 C CA . ALA A 1 100 ? -4.851 3.299 10.790 1.00 98.25 100 ALA A CA 1
ATOM 738 C C . ALA A 1 100 ? -4.961 2.767 12.226 1.00 98.25 100 ALA A C 1
ATOM 740 O O . ALA A 1 100 ? -5.882 3.133 12.957 1.00 98.25 100 ALA A O 1
ATOM 741 N N . TYR A 1 101 ? -3.997 1.955 12.665 1.00 98.31 101 TYR A N 1
ATOM 742 C CA . TYR A 1 101 ? -3.959 1.426 14.026 1.00 98.31 101 TYR A CA 1
ATOM 743 C C . TYR A 1 101 ? -3.767 2.529 15.071 1.00 98.31 101 TYR A C 1
ATOM 745 O O . TYR A 1 101 ? -4.344 2.472 16.156 1.00 98.31 101 TYR A O 1
ATOM 753 N N . THR A 1 102 ? -3.008 3.573 14.745 1.00 98.56 102 THR A N 1
ATOM 754 C CA . THR A 1 102 ? -2.856 4.738 15.623 1.00 98.56 102 THR A CA 1
AT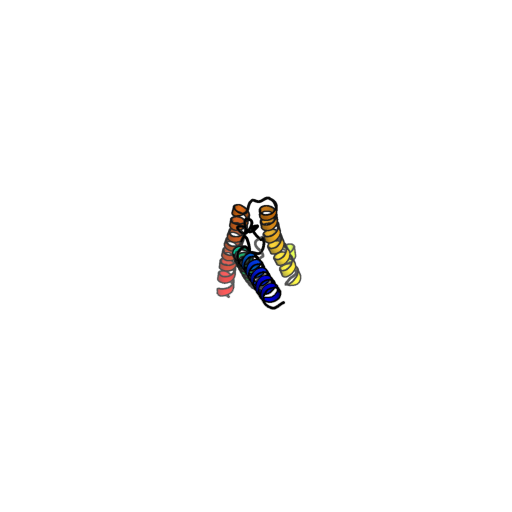OM 755 C C . THR A 1 102 ? -4.186 5.474 15.781 1.00 98.56 102 THR A C 1
ATOM 757 O O . THR A 1 102 ? -4.589 5.774 16.909 1.00 98.56 102 THR A O 1
ATOM 760 N N . PHE A 1 103 ? -4.927 5.703 14.690 1.00 98.19 103 PHE A N 1
ATOM 761 C CA . PHE A 1 103 ? -6.274 6.281 14.773 1.00 98.19 103 PHE A CA 1
ATOM 762 C C . PHE A 1 103 ? -7.237 5.394 15.555 1.00 98.19 103 PHE A C 1
ATOM 764 O O . PHE A 1 103 ? -7.977 5.895 16.398 1.00 98.19 103 PHE A O 1
ATOM 771 N N . HIS A 1 104 ? -7.166 4.083 15.353 1.00 97.44 104 HIS A N 1
ATOM 772 C CA . HIS A 1 104 ? -7.952 3.121 16.108 1.00 97.44 104 HIS A CA 1
ATOM 773 C C . HIS A 1 104 ? -7.690 3.213 17.615 1.00 97.44 104 HIS A C 1
ATOM 775 O O . HIS A 1 104 ? -8.612 3.406 18.406 1.00 97.44 104 HIS A O 1
ATOM 781 N N . LYS A 1 105 ? -6.415 3.124 18.013 1.00 97.19 105 LYS A N 1
ATOM 782 C CA . LYS A 1 105 ? -5.989 3.121 19.417 1.00 97.19 105 LYS A CA 1
ATOM 783 C C . LYS A 1 105 ? -6.286 4.443 20.126 1.00 97.19 105 LYS A C 1
ATOM 785 O O . LYS A 1 105 ? -6.479 4.455 21.336 1.00 97.19 105 LYS A O 1
ATOM 790 N N . THR A 1 106 ? -6.331 5.545 19.381 1.00 97.12 106 THR A N 1
ATOM 791 C CA . THR A 1 106 ? -6.680 6.876 19.900 1.00 97.12 106 THR A CA 1
ATOM 792 C C . THR A 1 106 ? -8.179 7.195 19.822 1.00 97.12 106 THR A C 1
ATOM 794 O O . THR A 1 106 ? -8.573 8.302 20.172 1.00 97.12 106 THR A O 1
ATOM 797 N N . GLY A 1 107 ? -9.022 6.252 19.382 1.00 95.44 107 GLY A N 1
ATOM 798 C CA . GLY A 1 107 ? -10.481 6.414 19.314 1.00 95.44 107 GLY A CA 1
ATOM 799 C C . GLY A 1 107 ? -10.997 7.190 18.094 1.00 95.44 107 GLY A C 1
ATOM 800 O O . GLY A 1 107 ? -12.199 7.425 17.965 1.00 95.44 107 GLY A O 1
ATOM 801 N N . HIS A 1 108 ? -10.127 7.566 17.155 1.00 97.12 108 HIS A N 1
ATOM 802 C CA . HIS A 1 108 ? -10.476 8.305 15.939 1.00 97.12 108 HIS A CA 1
ATOM 803 C C . HIS A 1 108 ? -10.983 7.376 14.819 1.00 97.12 108 HIS A C 1
ATOM 805 O O . HIS A 1 108 ? -10.476 7.388 13.697 1.00 97.12 108 HIS A O 1
ATOM 811 N N . HIS A 1 109 ? -12.022 6.581 15.084 1.00 95.75 109 HIS A N 1
ATOM 812 C CA . HIS A 1 109 ? -12.484 5.524 14.167 1.00 95.75 109 HIS A CA 1
ATOM 813 C C . HIS A 1 109 ? -12.939 6.027 12.792 1.00 95.75 109 HIS A C 1
ATOM 815 O O . HIS A 1 109 ? -12.811 5.320 11.799 1.00 95.75 109 HIS A O 1
ATOM 821 N N . LYS A 1 110 ? -13.436 7.265 12.685 1.00 96.44 110 LYS A N 1
ATOM 822 C CA . LYS A 1 110 ? -13.739 7.856 11.370 1.00 96.44 110 LYS A CA 1
ATOM 823 C C . LYS A 1 110 ? -12.465 8.107 10.562 1.00 96.44 110 LYS A C 1
ATOM 825 O O . LYS A 1 110 ? -12.441 7.804 9.375 1.00 96.44 110 LYS A O 1
ATOM 830 N N . MET A 1 111 ? -11.413 8.629 11.195 1.00 97.94 111 MET A N 1
ATOM 831 C CA . MET A 1 111 ? -10.127 8.878 10.533 1.00 97.94 111 MET A CA 1
ATOM 832 C C . MET A 1 111 ? -9.439 7.573 10.142 1.00 97.94 111 MET A C 1
ATOM 834 O O . MET A 1 111 ? -8.877 7.499 9.060 1.00 97.94 111 MET A O 1
ATOM 838 N N . GLU A 1 112 ? -9.558 6.531 10.967 1.00 97.25 112 GLU A N 1
ATOM 839 C CA . GLU A 1 112 ? -9.143 5.163 10.634 1.00 97.25 112 GLU A CA 1
ATOM 840 C C . GLU A 1 112 ? -9.761 4.698 9.300 1.00 97.25 112 GLU A C 1
ATOM 842 O O . GLU A 1 112 ? -9.040 4.237 8.416 1.00 97.25 112 GLU A O 1
ATOM 847 N N . ARG A 1 113 ? -11.077 4.894 9.099 1.00 97.19 113 ARG A N 1
ATOM 848 C CA . ARG A 1 113 ? -11.744 4.550 7.825 1.00 97.19 113 ARG A CA 1
ATOM 849 C C . ARG A 1 113 ? -11.263 5.393 6.657 1.00 97.19 113 ARG A C 1
ATOM 851 O O . ARG A 1 113 ? -10.999 4.848 5.588 1.00 97.19 113 ARG A O 1
ATOM 858 N N . TRP A 1 114 ? -11.181 6.706 6.854 1.00 98.19 114 TRP A N 1
ATOM 859 C CA . TRP A 1 114 ? -10.739 7.619 5.806 1.00 98.19 114 TRP A CA 1
ATOM 860 C C . TRP A 1 114 ? -9.309 7.319 5.374 1.00 98.19 114 TRP A C 1
ATOM 862 O O . TRP A 1 114 ? -9.062 7.248 4.179 1.00 98.19 114 TRP A O 1
ATOM 872 N N . ALA A 1 115 ? -8.400 7.072 6.320 1.00 98.00 115 ALA A N 1
ATOM 873 C CA . ALA A 1 115 ? -7.015 6.722 6.030 1.00 98.00 115 ALA A CA 1
ATOM 874 C C . ALA A 1 115 ? -6.930 5.474 5.142 1.00 98.00 115 ALA A C 1
ATOM 876 O O . ALA A 1 115 ? -6.304 5.523 4.088 1.00 98.00 115 ALA A O 1
ATOM 877 N N . ASN A 1 116 ? -7.633 4.399 5.509 1.00 97.81 116 ASN A N 1
ATOM 878 C CA . ASN A 1 116 ? -7.613 3.150 4.749 1.00 97.81 116 ASN A CA 1
ATOM 879 C C . ASN A 1 116 ? -8.094 3.329 3.304 1.00 97.81 116 ASN A C 1
ATOM 881 O O . ASN A 1 116 ? -7.403 2.933 2.366 1.00 97.81 116 ASN A O 1
ATOM 885 N N . TRP A 1 117 ? -9.257 3.951 3.105 1.00 98.19 117 TRP A N 1
ATOM 886 C CA . TRP A 1 117 ? -9.804 4.138 1.759 1.00 98.19 117 TRP A CA 1
ATOM 887 C C . TRP A 1 117 ? -9.045 5.180 0.939 1.00 98.19 117 TRP A C 1
ATOM 889 O O . TRP A 1 117 ? -8.957 5.044 -0.279 1.00 98.19 117 TRP A O 1
ATOM 899 N N . PHE A 1 118 ? -8.458 6.186 1.586 1.00 98.25 118 PHE A N 1
ATOM 900 C CA . PHE A 1 118 ? -7.601 7.158 0.918 1.00 98.25 118 PHE A CA 1
ATOM 901 C C . PHE A 1 118 ? -6.322 6.503 0.390 1.00 98.25 118 PHE A C 1
ATOM 903 O O . PHE A 1 118 ? -5.975 6.704 -0.771 1.00 98.25 118 PHE A O 1
ATOM 910 N N . THR A 1 119 ? -5.665 5.660 1.194 1.00 97.88 119 THR A N 1
ATOM 911 C CA . THR A 1 119 ? -4.491 4.899 0.748 1.00 97.88 119 THR A CA 1
ATOM 912 C C . THR A 1 119 ? -4.839 3.951 -0.400 1.00 97.88 119 THR A C 1
ATOM 914 O O . THR A 1 119 ? -4.129 3.943 -1.399 1.00 97.88 119 THR A O 1
ATOM 917 N N . VAL A 1 120 ? -5.958 3.220 -0.312 1.00 98.62 120 VAL A N 1
ATOM 918 C CA . VAL A 1 120 ? -6.452 2.378 -1.421 1.00 98.62 120 VAL A CA 1
ATOM 919 C C . VAL A 1 120 ? -6.668 3.200 -2.695 1.00 98.62 120 VAL A C 1
ATOM 921 O O . VAL A 1 120 ? -6.276 2.768 -3.774 1.00 98.62 120 VAL A O 1
ATOM 924 N N . GLY A 1 121 ? -7.275 4.384 -2.586 1.00 98.38 121 GLY A N 1
AT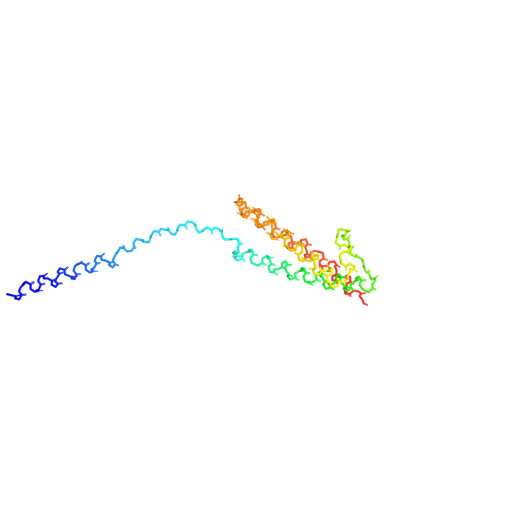OM 925 C CA . GLY A 1 121 ? -7.535 5.251 -3.736 1.00 98.38 121 GLY A CA 1
ATOM 926 C C . GLY A 1 121 ? -6.262 5.776 -4.403 1.00 98.38 121 GLY A C 1
ATOM 927 O O . GLY A 1 121 ? -6.190 5.797 -5.630 1.00 98.38 121 GLY A O 1
ATOM 928 N N . ILE A 1 122 ? -5.258 6.169 -3.612 1.00 96.88 122 ILE A N 1
ATOM 929 C CA . ILE A 1 122 ? -3.948 6.586 -4.134 1.00 96.88 122 ILE A CA 1
ATOM 930 C C . ILE A 1 122 ? -3.275 5.426 -4.864 1.00 96.88 122 ILE A C 1
ATOM 932 O O . ILE A 1 122 ? -2.842 5.599 -6.001 1.00 96.88 122 ILE A O 1
ATOM 936 N N . GLU A 1 123 ? -3.227 4.251 -4.237 1.00 97.62 123 GLU A N 1
ATOM 937 C CA . GLU A 1 123 ? -2.554 3.093 -4.821 1.00 97.62 123 GLU A CA 1
ATOM 938 C C . GLU A 1 123 ? -3.225 2.651 -6.124 1.00 97.62 123 GLU A C 1
ATOM 940 O O . GLU A 1 123 ? -2.561 2.470 -7.137 1.00 97.62 123 GLU A O 1
ATOM 945 N N . ALA A 1 124 ? -4.560 2.610 -6.156 1.00 98.19 124 ALA A N 1
ATOM 946 C CA . ALA A 1 124 ? -5.304 2.278 -7.368 1.00 98.19 124 ALA A CA 1
ATOM 947 C C . ALA A 1 124 ? -5.043 3.259 -8.527 1.00 98.19 124 ALA A C 1
ATOM 949 O O . ALA A 1 124 ? -5.042 2.861 -9.696 1.00 98.19 124 ALA A O 1
ATOM 950 N N . ALA A 1 125 ? -4.833 4.546 -8.230 1.00 97.12 125 ALA A N 1
ATOM 951 C CA . ALA A 1 125 ? -4.487 5.535 -9.246 1.00 97.12 125 ALA A CA 1
ATOM 952 C C . ALA A 1 125 ? -3.072 5.306 -9.807 1.00 97.12 125 ALA A C 1
ATOM 954 O O . ALA A 1 125 ? -2.886 5.390 -11.025 1.00 97.12 125 ALA A O 1
ATOM 955 N N . ASN A 1 126 ? -2.107 4.972 -8.945 1.00 95.00 126 ASN A N 1
ATOM 956 C CA . ASN A 1 126 ? -0.745 4.614 -9.351 1.00 95.00 126 ASN A CA 1
ATOM 957 C C . ASN A 1 126 ? -0.739 3.336 -10.202 1.00 95.00 126 ASN A C 1
ATOM 959 O O . ASN A 1 126 ? -0.200 3.342 -11.308 1.00 95.00 126 ASN A O 1
ATOM 963 N N . ASP A 1 127 ? -1.445 2.293 -9.763 1.00 96.56 127 ASP A N 1
ATOM 964 C CA . ASP A 1 127 ? -1.604 1.043 -10.512 1.00 96.56 127 ASP A CA 1
ATOM 965 C C . ASP A 1 127 ? -2.209 1.279 -11.889 1.00 96.56 127 ASP A C 1
ATOM 967 O O . ASP A 1 127 ? -1.737 0.741 -12.886 1.00 96.56 127 ASP A O 1
ATOM 971 N N . THR A 1 128 ? -3.247 2.113 -11.974 1.00 96.69 128 THR A N 1
ATOM 972 C CA . THR A 1 128 ? -3.874 2.448 -13.258 1.00 96.69 128 THR A CA 1
ATOM 973 C C . THR A 1 128 ? -2.867 3.111 -14.199 1.00 96.69 128 THR A C 1
ATOM 975 O O . THR A 1 128 ? -2.833 2.793 -15.391 1.00 96.69 128 THR A O 1
ATOM 978 N N . HIS A 1 129 ? -2.022 4.006 -13.679 1.00 94.00 129 HIS A N 1
ATOM 979 C CA . HIS A 1 129 ? -0.950 4.622 -14.455 1.00 94.00 129 HIS A CA 1
ATOM 980 C C . HIS A 1 129 ? 0.070 3.581 -14.939 1.00 94.00 129 HIS A C 1
ATOM 982 O O . HIS A 1 129 ? 0.368 3.533 -16.135 1.00 94.00 129 HIS A O 1
ATOM 988 N N . ASN A 1 130 ? 0.546 2.710 -14.047 1.00 93.88 130 ASN A N 1
ATOM 989 C CA . ASN A 1 130 ? 1.525 1.674 -14.369 1.00 93.88 130 ASN A CA 1
ATOM 990 C C . ASN A 1 130 ? 0.971 0.638 -15.358 1.00 93.88 130 ASN A C 1
ATOM 992 O O . ASN A 1 130 ? 1.627 0.315 -16.346 1.00 93.88 130 ASN A O 1
ATOM 996 N N . LEU A 1 131 ? -0.268 0.180 -15.175 1.00 95.38 131 LEU A N 1
ATOM 997 C CA . LEU A 1 131 ? -0.946 -0.728 -16.103 1.00 95.38 131 LEU A CA 1
ATOM 998 C C . LEU A 1 131 ? -1.107 -0.113 -17.492 1.00 95.38 131 LEU A C 1
ATOM 1000 O O . LEU A 1 131 ? -0.945 -0.804 -18.495 1.00 95.38 131 LEU A O 1
ATOM 1004 N N . PHE A 1 132 ? -1.394 1.186 -17.578 1.00 94.50 132 PHE A N 1
ATOM 1005 C CA . PHE A 1 132 ? -1.499 1.869 -18.863 1.00 94.50 132 PHE A CA 1
ATOM 1006 C C . PHE A 1 132 ? -0.154 1.964 -19.594 1.00 94.50 132 PHE A C 1
ATOM 1008 O O . PHE A 1 132 ? -0.120 1.910 -20.825 1.00 94.50 132 PHE A O 1
ATOM 1015 N N . LEU A 1 133 ? 0.951 2.088 -18.855 1.00 92.75 133 LEU A N 1
ATOM 1016 C CA . LEU A 1 133 ? 2.298 2.002 -19.417 1.00 92.75 133 LEU A CA 1
ATOM 1017 C C . LEU A 1 133 ? 2.640 0.563 -19.836 1.00 92.75 133 LEU A C 1
ATOM 1019 O O . LEU A 1 133 ? 3.140 0.369 -20.942 1.00 92.75 133 LEU A O 1
ATOM 1023 N N . ASP A 1 134 ? 2.333 -0.437 -19.003 1.00 89.94 134 ASP A N 1
ATOM 1024 C CA . ASP A 1 134 ? 2.617 -1.857 -19.282 1.00 89.94 134 ASP A CA 1
ATOM 1025 C C . ASP A 1 134 ? 1.823 -2.354 -20.503 1.00 89.94 134 ASP A C 1
ATOM 1027 O O . ASP A 1 134 ? 2.356 -3.078 -21.339 1.00 89.94 134 ASP A O 1
ATOM 1031 N N . ALA A 1 135 ? 0.581 -1.889 -20.682 1.00 90.62 135 ALA A N 1
ATOM 1032 C CA . ALA A 1 135 ? -0.274 -2.240 -21.819 1.00 90.62 135 ALA A CA 1
ATOM 1033 C C . ALA A 1 135 ? 0.196 -1.676 -23.176 1.00 90.62 135 ALA A C 1
ATOM 1035 O O . ALA A 1 135 ? -0.341 -2.062 -24.212 1.00 90.62 135 ALA A O 1
ATOM 1036 N N . ARG A 1 136 ? 1.159 -0.744 -23.188 1.00 85.56 136 ARG A N 1
ATOM 1037 C CA . ARG A 1 136 ? 1.723 -0.127 -24.406 1.00 85.56 136 ARG A CA 1
ATOM 1038 C C . ARG A 1 136 ? 3.038 -0.775 -24.866 1.00 85.56 136 ARG A C 1
ATOM 1040 O O . ARG A 1 136 ? 3.708 -0.218 -25.735 1.00 85.56 136 ARG A O 1
ATOM 1047 N N . ARG A 1 137 ? 3.418 -1.895 -24.252 1.00 65.12 137 ARG A N 1
ATOM 1048 C CA . ARG A 1 137 ? 4.551 -2.746 -24.643 1.00 65.12 137 ARG A CA 1
ATOM 1049 C C . ARG A 1 137 ? 4.314 -3.472 -25.951 1.00 65.12 137 ARG A C 1
ATOM 1051 O O . ARG A 1 137 ? 5.314 -3.600 -26.689 1.00 65.12 137 ARG A O 1
#